Protein AF-A0A2J4ZTQ1-F1 (afdb_monomer_lite)

Organism: NCBI:txid1134687

Sequence (106 aa):
MKWMKAVLCSVLLGVTGAAVSGDEAREKPLDYMQGVMLETTGASPWYRVELSPLLYQGTAWPDLRDVRVFNHQGETVPFALQVQKAQPVTPEAMTLRLFPLEMSPV

InterPro domains:
  IPR025060 Protein of unknown function DUF3999 [PF13163] (31-102)

Radius of gyration: 28.77 Å; chains: 1; bounding box: 60×46×89 Å

Structure (mmCIF, N/CA/C/O backbone):
data_AF-A0A2J4ZTQ1-F1
#
_entry.id   AF-A0A2J4ZTQ1-F1
#
loop_
_atom_site.group_PDB
_atom_site.id
_atom_site.type_symbol
_atom_site.label_atom_id
_atom_site.label_alt_id
_atom_site.label_comp_id
_atom_site.label_asym_id
_atom_site.label_entity_id
_atom_site.label_seq_id
_atom_site.pdbx_PDB_ins_code
_atom_site.Cartn_x
_atom_site.Cartn_y
_atom_site.Cartn_z
_atom_site.occupancy
_atom_site.B_iso_or_equiv
_atom_site.auth_seq_id
_atom_site.auth_comp_id
_atom_site.auth_asym_id
_atom_site.auth_atom_id
_atom_site.pdbx_PDB_model_num
ATOM 1 N N . MET A 1 1 ? 37.370 34.721 -43.378 1.00 55.81 1 MET A N 1
ATOM 2 C CA . MET A 1 1 ? 36.738 33.389 -43.170 1.00 55.81 1 MET A CA 1
ATOM 3 C C . MET A 1 1 ? 37.070 32.706 -41.830 1.00 55.81 1 MET A C 1
ATOM 5 O O . MET A 1 1 ? 36.542 31.631 -41.571 1.00 55.81 1 MET A O 1
ATOM 9 N N . LYS A 1 2 ? 37.915 33.283 -40.956 1.00 49.75 2 LYS A N 1
ATOM 10 C CA . LYS A 1 2 ? 38.325 32.642 -39.687 1.00 49.75 2 LYS A CA 1
ATOM 11 C C . LYS A 1 2 ? 37.387 32.960 -38.509 1.00 49.75 2 LYS A C 1
ATOM 13 O O . LYS A 1 2 ? 37.297 32.177 -37.577 1.00 49.75 2 LYS A O 1
ATOM 18 N N . TRP A 1 3 ? 36.642 34.067 -38.590 1.00 56.44 3 TRP A N 1
ATOM 19 C CA . TRP A 1 3 ? 35.748 34.531 -37.518 1.00 56.44 3 TRP A CA 1
ATOM 20 C C . TRP A 1 3 ? 34.322 33.969 -37.616 1.00 56.44 3 TRP A C 1
ATOM 22 O O . TRP A 1 3 ? 33.671 33.797 -36.596 1.00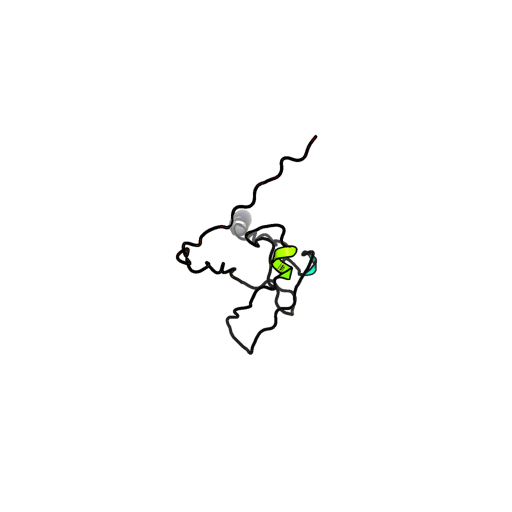 56.44 3 TRP A O 1
ATOM 32 N N . MET A 1 4 ? 33.873 33.556 -38.809 1.00 56.12 4 MET A N 1
ATOM 33 C CA . MET A 1 4 ? 32.595 32.840 -38.966 1.00 56.12 4 MET A CA 1
ATOM 34 C C . MET A 1 4 ? 32.602 31.468 -38.281 1.00 56.12 4 MET A C 1
ATOM 36 O O . MET A 1 4 ? 31.574 31.033 -37.784 1.00 56.12 4 MET A O 1
ATOM 40 N N . LYS A 1 5 ? 33.762 30.798 -38.208 1.00 52.66 5 LYS A N 1
ATOM 41 C CA . LYS A 1 5 ? 33.895 29.496 -37.533 1.00 52.66 5 LYS A CA 1
ATOM 42 C C . LYS A 1 5 ? 33.830 29.630 -36.008 1.00 52.66 5 LYS A C 1
ATOM 44 O O . LYS A 1 5 ? 33.267 28.771 -35.348 1.00 52.66 5 LYS A O 1
ATOM 49 N N . ALA A 1 6 ? 34.365 30.729 -35.470 1.00 56.59 6 ALA A N 1
ATOM 50 C CA . ALA A 1 6 ? 34.334 31.010 -34.036 1.00 56.59 6 ALA A CA 1
ATOM 51 C C . ALA A 1 6 ? 32.913 31.336 -33.546 1.00 56.59 6 ALA A C 1
ATOM 53 O O . ALA A 1 6 ? 32.515 30.861 -32.488 1.00 56.59 6 ALA A O 1
ATOM 54 N N . VAL A 1 7 ? 32.133 32.067 -34.352 1.00 57.94 7 VAL A N 1
ATOM 55 C CA . VAL A 1 7 ? 30.722 32.367 -34.052 1.00 57.94 7 VAL A CA 1
ATOM 56 C C . VAL A 1 7 ? 29.828 31.132 -34.229 1.00 57.94 7 VAL A C 1
ATOM 58 O O . VAL A 1 7 ? 28.894 30.938 -33.459 1.00 57.94 7 VAL A O 1
ATOM 61 N N . LEU A 1 8 ? 30.131 30.243 -35.186 1.00 53.06 8 LEU A N 1
ATOM 62 C CA . LEU A 1 8 ? 29.388 28.984 -35.329 1.00 53.06 8 LEU A CA 1
ATOM 63 C C . LEU A 1 8 ? 29.591 28.048 -34.125 1.00 53.06 8 LEU A C 1
ATOM 65 O O . LEU A 1 8 ? 28.644 27.394 -33.693 1.00 53.06 8 LEU A O 1
ATOM 69 N N . CYS A 1 9 ? 30.803 28.000 -33.561 1.00 51.66 9 CYS A N 1
ATOM 70 C CA . CYS A 1 9 ? 31.086 27.162 -32.394 1.00 51.66 9 CYS A CA 1
ATOM 71 C C . CYS A 1 9 ? 30.419 27.680 -31.113 1.00 51.66 9 CYS A C 1
ATOM 73 O O . CYS A 1 9 ? 29.994 26.868 -30.297 1.00 51.66 9 CYS A O 1
ATOM 75 N N . SER A 1 10 ? 30.277 28.997 -30.930 1.00 54.47 10 SER A N 1
ATOM 76 C CA . SER A 1 10 ? 29.611 29.544 -29.740 1.00 54.47 10 SER A CA 1
ATOM 77 C C . SER A 1 10 ? 28.088 29.380 -29.771 1.00 54.47 10 SER A C 1
ATOM 79 O O . SER A 1 10 ? 27.482 29.223 -28.715 1.00 54.47 10 SER A O 1
ATOM 81 N N . VAL A 1 11 ? 27.463 29.337 -30.954 1.00 55.12 11 VAL A N 1
ATOM 82 C CA . VAL A 1 11 ? 26.018 29.064 -31.090 1.00 55.12 11 VAL A CA 1
ATOM 83 C C . VAL A 1 11 ? 25.690 27.580 -30.868 1.00 55.12 11 VAL A C 1
ATOM 85 O O . VAL A 1 11 ? 24.656 27.264 -30.286 1.00 55.12 11 VAL A O 1
ATOM 88 N N . LEU A 1 12 ? 26.584 26.659 -31.247 1.00 52.94 12 LEU A N 1
ATOM 89 C CA . LEU A 1 12 ? 26.393 25.214 -31.033 1.00 52.94 12 LEU A CA 1
ATOM 90 C C . LEU A 1 12 ? 26.585 24.761 -29.573 1.00 52.94 12 LEU A C 1
ATOM 92 O O . LEU A 1 12 ? 26.062 23.719 -29.192 1.00 52.94 12 LEU A O 1
ATOM 96 N N . LEU A 1 13 ? 27.284 25.543 -28.746 1.00 53.59 13 LEU A N 1
ATOM 97 C CA . LEU A 1 13 ? 27.513 25.241 -27.324 1.00 53.59 13 LEU A CA 1
ATOM 98 C C . LEU A 1 13 ? 26.401 25.755 -26.388 1.00 53.59 13 LEU A C 1
ATOM 100 O O . LEU A 1 13 ? 26.405 25.425 -25.206 1.00 53.59 13 LEU A O 1
ATOM 104 N N . GLY A 1 14 ? 25.440 26.537 -26.893 1.00 50.31 14 GLY A N 1
ATOM 105 C CA . GLY A 1 14 ? 24.358 27.123 -26.089 1.00 50.31 14 GLY A CA 1
ATOM 106 C C . GLY A 1 14 ? 23.088 26.272 -25.948 1.00 50.31 14 GLY A C 1
ATOM 107 O O . GLY A 1 14 ? 22.184 26.673 -25.224 1.00 50.31 14 GLY A O 1
ATOM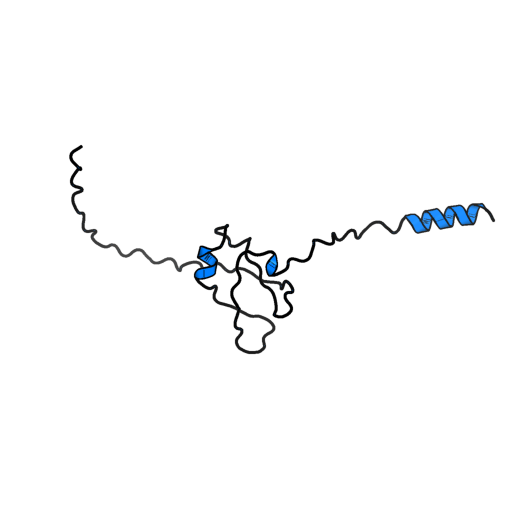 108 N N . VAL A 1 15 ? 22.987 25.125 -26.632 1.00 54.06 15 VAL A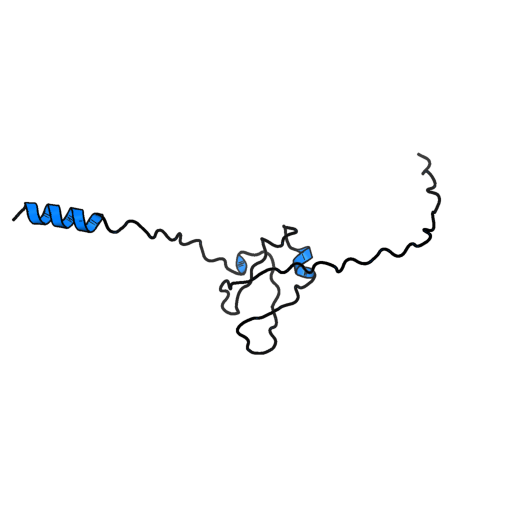 N 1
ATOM 109 C CA . VAL A 1 15 ? 21.747 24.312 -26.699 1.00 54.06 15 VAL A CA 1
ATOM 110 C C . VAL A 1 15 ? 21.844 22.985 -25.928 1.00 54.06 15 VAL A C 1
ATOM 112 O O . VAL A 1 15 ? 20.861 22.266 -25.788 1.00 54.06 15 VAL A O 1
ATOM 115 N N . THR A 1 16 ? 22.985 22.659 -25.319 1.00 56.12 16 THR A N 1
ATOM 116 C CA . THR A 1 16 ? 23.128 21.469 -24.457 1.00 56.12 16 THR A CA 1
ATOM 117 C C . THR A 1 16 ? 22.858 21.826 -22.995 1.00 56.12 16 THR A C 1
ATOM 119 O O . THR A 1 16 ? 23.720 21.673 -22.135 1.00 56.12 16 THR A O 1
ATOM 122 N N . GLY A 1 17 ? 21.695 22.405 -22.714 1.00 53.00 17 GLY A N 1
ATOM 123 C CA . GLY A 1 17 ? 21.414 23.037 -21.426 1.00 53.00 17 GLY A CA 1
ATOM 124 C C . GLY A 1 17 ? 20.004 22.804 -20.906 1.00 53.00 17 GLY A C 1
ATOM 125 O O . GLY A 1 17 ? 19.435 23.741 -20.376 1.00 53.00 17 GLY A O 1
ATOM 126 N N . ALA A 1 18 ? 19.421 21.616 -21.091 1.00 56.41 18 ALA A N 1
ATOM 127 C CA . ALA A 1 18 ? 18.285 21.124 -20.297 1.00 56.41 18 ALA A CA 1
ATOM 128 C C . ALA A 1 18 ? 17.893 19.711 -20.751 1.00 56.41 18 ALA A C 1
ATOM 130 O O . ALA A 1 18 ? 17.034 19.562 -21.609 1.00 56.41 18 ALA A O 1
ATOM 131 N N . ALA A 1 19 ? 18.543 18.685 -20.199 1.00 55.12 19 ALA A N 1
ATOM 132 C CA . ALA A 1 19 ? 17.946 17.368 -19.944 1.00 55.12 19 ALA A CA 1
ATOM 133 C C . ALA A 1 19 ? 19.008 16.430 -19.353 1.00 55.12 19 ALA A C 1
ATOM 135 O O . ALA A 1 19 ? 19.285 15.363 -19.891 1.00 55.12 19 ALA A O 1
ATOM 136 N N . VAL A 1 20 ? 19.587 16.796 -18.208 1.00 51.81 20 VAL A N 1
ATOM 137 C CA . VAL A 1 20 ? 20.003 15.749 -17.269 1.00 51.81 20 VAL A CA 1
ATOM 138 C C . VAL A 1 20 ? 18.709 15.294 -16.599 1.00 51.81 20 VAL A C 1
ATOM 140 O O . VAL A 1 20 ? 18.371 15.731 -15.506 1.00 51.81 20 VAL A O 1
ATOM 143 N N . SER A 1 21 ? 17.910 14.499 -17.317 1.00 55.84 21 SER A N 1
ATOM 144 C CA . SER A 1 21 ? 17.040 13.559 -16.618 1.00 55.84 21 SER A CA 1
ATOM 145 C C . SER A 1 21 ? 18.018 12.556 -16.040 1.00 55.84 21 SER A C 1
ATOM 147 O O . SER A 1 21 ? 18.680 11.859 -16.806 1.00 55.84 21 SER A O 1
ATOM 149 N N . GLY A 1 22 ? 18.227 12.601 -14.724 1.00 53.09 22 GLY A N 1
ATOM 150 C CA . GLY A 1 22 ? 19.010 11.575 -14.057 1.00 53.09 22 GLY A CA 1
ATOM 151 C C . GLY A 1 22 ? 18.479 10.227 -14.519 1.00 53.09 22 GLY A C 1
ATOM 152 O O . GLY A 1 22 ? 17.270 9.994 -14.475 1.00 53.09 22 GLY A O 1
ATOM 153 N N . ASP A 1 23 ? 19.369 9.377 -15.019 1.00 53.09 23 ASP A N 1
ATOM 154 C CA . ASP A 1 23 ? 19.107 7.948 -15.112 1.00 53.09 23 ASP A CA 1
ATOM 155 C C . ASP A 1 23 ? 19.073 7.445 -13.663 1.00 53.09 23 ASP A C 1
ATOM 157 O O . ASP A 1 23 ? 20.029 6.870 -13.150 1.00 53.09 23 ASP A O 1
ATOM 161 N N . GLU A 1 24 ? 18.015 7.820 -12.937 1.00 63.91 24 GLU A N 1
ATOM 162 C CA . GLU A 1 24 ? 17.644 7.175 -11.689 1.00 63.91 24 GLU A CA 1
ATOM 163 C C . GLU A 1 24 ? 17.527 5.705 -12.069 1.00 63.91 24 GLU A C 1
ATOM 165 O O . GLU A 1 24 ? 16.680 5.344 -12.895 1.00 63.91 24 GLU A O 1
ATOM 170 N N . ALA A 1 25 ? 18.458 4.887 -11.570 1.00 75.44 25 ALA A N 1
ATOM 171 C CA . ALA A 1 25 ? 18.507 3.476 -11.896 1.00 75.44 25 ALA A CA 1
ATOM 172 C C . ALA A 1 25 ? 17.102 2.903 -11.698 1.00 75.44 25 ALA A C 1
ATOM 174 O O . ALA A 1 25 ? 16.559 2.962 -10.594 1.00 75.44 25 ALA A O 1
ATOM 175 N N . ARG A 1 26 ? 16.487 2.426 -12.789 1.00 85.12 26 ARG A N 1
ATOM 176 C CA . ARG A 1 26 ? 15.124 1.900 -12.725 1.00 85.12 26 ARG A CA 1
ATOM 177 C C . ARG A 1 26 ? 15.093 0.788 -11.690 1.00 85.12 26 ARG A C 1
ATOM 179 O O . ARG A 1 26 ? 15.804 -0.205 -11.846 1.00 85.12 26 ARG A O 1
ATOM 186 N N . GLU A 1 27 ? 14.266 0.990 -10.673 1.00 92.88 27 GLU A N 1
ATOM 187 C CA . GLU A 1 27 ? 14.024 0.013 -9.622 1.00 92.88 27 GLU A CA 1
ATOM 188 C C . GLU A 1 27 ? 13.615 -1.327 -10.244 1.00 92.88 27 GLU A C 1
ATOM 190 O O . GLU A 1 27 ? 12.870 -1.372 -11.230 1.00 92.88 27 GLU A O 1
ATOM 195 N N . LYS A 1 28 ? 14.108 -2.423 -9.675 1.00 93.75 28 LYS A N 1
ATOM 196 C CA . LYS A 1 28 ? 13.810 -3.792 -10.094 1.00 93.75 28 LYS A CA 1
ATOM 197 C C . LYS A 1 28 ? 13.163 -4.554 -8.944 1.00 93.75 28 LYS A C 1
ATOM 199 O O . LYS A 1 28 ? 13.454 -4.270 -7.785 1.00 93.75 28 LYS A O 1
ATOM 204 N N . PRO A 1 29 ? 12.379 -5.607 -9.231 1.00 94.38 29 PRO A N 1
ATOM 205 C CA . PRO A 1 29 ? 11.810 -6.454 -8.184 1.00 94.38 29 PRO A CA 1
ATOM 206 C C . PRO A 1 29 ? 12.844 -6.998 -7.185 1.00 94.38 29 PRO A C 1
ATOM 208 O O . PRO A 1 29 ? 12.531 -7.164 -6.014 1.00 94.38 29 PRO A O 1
ATOM 211 N N . LEU A 1 30 ? 14.081 -7.252 -7.633 1.00 94.25 30 LEU A N 1
ATOM 212 C CA . LEU A 1 30 ? 15.158 -7.788 -6.793 1.00 94.25 30 LEU A CA 1
ATOM 213 C C . LEU A 1 30 ? 15.770 -6.753 -5.830 1.00 94.25 30 LEU A C 1
ATOM 215 O O . LEU A 1 30 ? 16.473 -7.138 -4.901 1.00 94.25 30 LEU A O 1
ATOM 219 N N . ASP A 1 31 ? 15.490 -5.463 -6.021 1.00 94.62 31 ASP A N 1
ATOM 220 C CA . ASP A 1 31 ? 15.918 -4.407 -5.093 1.00 94.62 31 ASP A CA 1
ATOM 221 C C . ASP A 1 31 ? 15.068 -4.400 -3.805 1.00 94.62 31 ASP A C 1
ATOM 223 O O . ASP A 1 31 ? 15.389 -3.709 -2.838 1.00 94.62 31 ASP A O 1
ATOM 227 N N . TYR A 1 32 ? 13.994 -5.195 -3.777 1.00 93.06 32 TYR A N 1
ATOM 228 C CA . TYR A 1 32 ? 13.066 -5.335 -2.664 1.00 93.06 32 TYR A CA 1
ATOM 229 C C . TYR A 1 32 ? 13.246 -6.688 -1.969 1.00 93.06 32 TYR A C 1
ATOM 231 O O . TYR A 1 32 ? 13.451 -7.719 -2.606 1.00 93.06 32 TYR A O 1
ATOM 239 N N . MET A 1 33 ? 13.131 -6.699 -0.637 1.00 90.94 33 MET A N 1
ATOM 240 C CA . MET A 1 33 ? 13.359 -7.900 0.181 1.00 90.94 33 MET A CA 1
ATOM 241 C C . MET A 1 33 ? 12.332 -9.014 -0.080 1.00 90.94 33 MET A C 1
ATOM 243 O O . MET A 1 33 ? 12.653 -10.196 0.020 1.00 90.94 33 MET A O 1
ATOM 247 N N . GLN A 1 34 ? 11.086 -8.640 -0.376 1.00 90.38 34 GLN A N 1
ATOM 248 C CA . GLN A 1 34 ? 9.972 -9.563 -0.560 1.00 90.38 34 GLN A CA 1
ATOM 249 C C . GLN A 1 34 ? 9.000 -9.047 -1.623 1.00 90.38 34 GLN A C 1
ATOM 251 O O . GLN A 1 34 ? 8.905 -7.844 -1.861 1.00 90.38 34 GLN A O 1
ATOM 256 N N . GLY A 1 35 ? 8.235 -9.958 -2.221 1.00 89.88 35 GLY A N 1
ATOM 257 C CA . GLY A 1 35 ? 7.209 -9.636 -3.208 1.00 89.88 35 GLY A CA 1
ATOM 258 C C . GLY A 1 35 ? 6.029 -10.598 -3.124 1.00 89.88 35 GLY A C 1
ATOM 259 O O . GLY A 1 35 ? 6.159 -11.725 -2.647 1.00 89.88 35 GLY A O 1
ATOM 260 N N . VAL A 1 36 ? 4.869 -10.142 -3.591 1.00 90.44 36 VAL A N 1
ATOM 261 C CA . VAL A 1 36 ? 3.637 -10.934 -3.685 1.00 90.44 36 VAL A CA 1
ATOM 262 C C . VAL A 1 36 ? 3.116 -10.817 -5.113 1.00 90.44 36 VAL A C 1
ATOM 264 O O . VAL A 1 36 ? 3.093 -9.719 -5.667 1.00 90.44 36 VAL A O 1
ATOM 267 N N . MET A 1 37 ? 2.706 -11.938 -5.712 1.00 89.88 37 MET A N 1
ATOM 268 C CA . MET A 1 37 ? 2.084 -11.926 -7.037 1.00 89.88 37 MET A CA 1
ATOM 269 C C . MET A 1 37 ? 0.715 -11.243 -6.963 1.00 89.88 37 MET A C 1
ATOM 271 O O . MET A 1 37 ? -0.087 -11.554 -6.081 1.00 89.88 37 MET A O 1
ATOM 275 N N . LEU A 1 38 ? 0.449 -10.325 -7.893 1.00 88.44 38 LEU A N 1
ATOM 276 C CA . LEU A 1 38 ? -0.855 -9.689 -8.031 1.00 88.44 38 LEU A CA 1
ATOM 277 C C . LEU A 1 38 ? -1.648 -10.393 -9.128 1.00 88.44 38 LEU A C 1
ATOM 279 O O . LEU A 1 38 ? -1.255 -10.383 -10.292 1.00 88.44 38 LEU A O 1
ATOM 283 N N . GLU A 1 39 ? -2.793 -10.952 -8.757 1.00 86.38 39 GLU A N 1
ATOM 284 C CA . GLU A 1 39 ? -3.746 -11.509 -9.712 1.00 86.38 39 GLU A CA 1
ATOM 285 C C . GLU A 1 39 ? -4.727 -10.418 -10.153 1.00 86.38 39 GLU A C 1
ATOM 287 O O . GLU A 1 39 ? -5.308 -9.706 -9.329 1.00 86.38 39 GLU A O 1
ATOM 292 N N . THR A 1 40 ? -4.918 -10.278 -11.465 1.00 85.94 40 THR A N 1
ATOM 293 C CA . THR A 1 40 ? -5.847 -9.302 -12.052 1.00 85.94 40 THR A CA 1
ATOM 294 C C . THR A 1 40 ? -7.023 -10.024 -12.701 1.00 85.94 40 THR A C 1
ATOM 296 O O . THR A 1 40 ? -6.863 -11.050 -13.359 1.00 85.94 40 THR A O 1
ATOM 299 N N . THR A 1 41 ? -8.239 -9.512 -12.499 1.00 82.88 41 THR A N 1
ATOM 300 C CA . THR A 1 41 ? -9.454 -10.112 -13.060 1.00 82.88 41 THR A CA 1
ATOM 301 C C . THR A 1 41 ? -9.795 -9.468 -14.403 1.00 82.88 41 THR A C 1
ATOM 303 O O . THR A 1 41 ? -10.378 -8.389 -14.476 1.00 82.88 41 THR A O 1
ATOM 306 N N . GLY A 1 42 ? -9.437 -10.152 -15.492 1.00 85.69 42 GLY A N 1
ATOM 307 C CA . GLY A 1 42 ? -9.714 -9.696 -16.857 1.00 85.69 42 GLY A CA 1
ATOM 308 C C . GLY A 1 42 ? -8.824 -8.538 -17.320 1.00 85.69 42 GLY A C 1
ATOM 309 O O . GLY A 1 42 ? -7.969 -8.055 -16.589 1.00 85.69 42 GLY A O 1
ATOM 310 N N . ALA A 1 43 ? -9.010 -8.106 -18.569 1.00 87.94 43 ALA A N 1
ATOM 311 C CA . ALA A 1 43 ? -8.247 -7.002 -19.144 1.00 87.94 43 ALA A CA 1
ATOM 312 C C . ALA A 1 43 ? -8.922 -5.658 -18.835 1.00 87.94 43 ALA A C 1
ATOM 314 O O . ALA A 1 43 ? -10.062 -5.423 -19.236 1.00 87.94 43 ALA A O 1
ATOM 315 N N . SER A 1 44 ? -8.206 -4.765 -18.156 1.00 88.56 44 SER A N 1
ATOM 316 C CA . SER A 1 44 ? -8.667 -3.419 -17.814 1.00 88.56 44 SER A CA 1
ATOM 317 C C . SER A 1 44 ? -7.518 -2.407 -17.908 1.00 88.56 44 SER A C 1
ATOM 319 O O . SER A 1 44 ? -6.370 -2.758 -17.635 1.00 88.56 44 SER A O 1
ATOM 321 N N . PRO A 1 45 ? -7.787 -1.135 -18.258 1.00 85.50 45 PRO A N 1
ATOM 322 C CA . PRO A 1 45 ? -6.791 -0.069 -18.136 1.00 85.50 45 PRO A CA 1
ATOM 323 C C . PRO A 1 45 ? -6.477 0.297 -16.675 1.00 85.50 45 PRO A C 1
ATOM 325 O O . PRO A 1 45 ? -5.447 0.908 -16.410 1.00 85.50 45 PRO A O 1
ATOM 328 N N . TRP A 1 46 ? -7.356 -0.066 -15.733 1.00 88.25 46 TRP A N 1
ATOM 329 C CA . TRP A 1 46 ? -7.210 0.228 -14.308 1.00 88.25 46 TRP A CA 1
ATOM 330 C C . TRP A 1 46 ? -7.557 -0.995 -13.468 1.00 88.25 46 TRP A C 1
ATOM 332 O O . TRP A 1 46 ? -8.608 -1.609 -13.661 1.00 88.25 46 TRP A O 1
ATOM 342 N N . TYR A 1 47 ? -6.706 -1.305 -12.495 1.00 90.38 47 TYR A N 1
ATOM 343 C CA . TYR A 1 47 ? -6.915 -2.407 -11.564 1.00 90.38 47 TYR A CA 1
ATOM 344 C C . TYR A 1 47 ? -7.015 -1.880 -10.140 1.00 90.38 47 TYR A C 1
ATOM 346 O O . TYR A 1 47 ? -6.264 -0.992 -9.735 1.00 90.38 47 TYR A O 1
ATOM 354 N N . ARG A 1 48 ? -7.933 -2.462 -9.369 1.00 90.19 48 ARG A N 1
ATOM 355 C CA . ARG A 1 48 ? -7.939 -2.362 -7.912 1.00 90.19 48 ARG A CA 1
ATOM 356 C C . ARG A 1 48 ? -7.625 -3.743 -7.365 1.00 90.19 48 ARG A C 1
ATOM 358 O O . ARG A 1 48 ? -8.309 -4.703 -7.705 1.00 90.19 48 ARG A O 1
ATOM 365 N N . VAL A 1 49 ? -6.593 -3.813 -6.539 1.00 88.06 49 VAL A N 1
ATOM 366 C CA . VAL A 1 49 ? -6.106 -5.055 -5.943 1.00 88.06 49 VAL A CA 1
ATOM 367 C C . VAL A 1 49 ? -6.164 -4.901 -4.430 1.00 88.06 49 VAL A C 1
ATOM 369 O O . VAL A 1 49 ? -5.775 -3.860 -3.900 1.00 88.06 49 VAL A O 1
ATOM 372 N N . GLU A 1 50 ? -6.678 -5.918 -3.746 1.00 87.38 50 GLU A N 1
ATOM 373 C CA . GLU A 1 50 ? -6.623 -5.994 -2.287 1.00 87.38 50 GLU A CA 1
ATOM 374 C C . GLU A 1 50 ? -5.185 -6.297 -1.853 1.00 87.38 50 GLU A C 1
ATOM 376 O O . GLU A 1 50 ? -4.547 -7.217 -2.371 1.00 87.38 50 GLU A O 1
ATOM 381 N N . LEU A 1 51 ? -4.658 -5.514 -0.911 1.00 86.19 51 LEU A N 1
ATOM 382 C CA . LEU A 1 51 ? -3.304 -5.724 -0.407 1.00 86.19 51 LEU A CA 1
ATOM 383 C C . LEU A 1 51 ? -3.283 -6.920 0.546 1.00 86.19 51 LEU A C 1
ATOM 385 O O . LEU A 1 51 ? -4.032 -6.973 1.521 1.00 86.19 51 LEU A O 1
ATOM 389 N N . SER A 1 52 ? -2.389 -7.871 0.280 1.00 87.75 52 SER A N 1
ATOM 390 C CA . SER A 1 52 ? -2.205 -9.038 1.143 1.00 87.75 52 SER A CA 1
ATOM 391 C C . SER A 1 52 ? -1.795 -8.618 2.564 1.00 87.75 52 SER A C 1
ATOM 393 O O . SER A 1 52 ? -0.892 -7.791 2.707 1.00 87.75 52 SER A O 1
ATOM 395 N N . PRO A 1 53 ? -2.349 -9.236 3.626 1.00 87.62 53 PRO A N 1
ATOM 396 C CA . PRO A 1 53 ? -1.907 -9.018 5.004 1.00 87.62 53 PRO A CA 1
ATOM 397 C C . PRO A 1 53 ? -0.391 -9.180 5.211 1.00 87.62 53 PRO A C 1
ATOM 399 O O . PRO A 1 53 ? 0.189 -8.513 6.065 1.00 87.62 53 PRO A O 1
ATOM 402 N N . LEU A 1 54 ? 0.263 -10.026 4.406 1.00 88.19 54 LEU A N 1
ATOM 403 C CA . LEU A 1 54 ? 1.711 -10.258 4.461 1.00 88.19 54 LEU A CA 1
ATOM 404 C C . LEU A 1 54 ? 2.539 -9.013 4.100 1.00 88.19 54 LEU A C 1
ATOM 406 O O . LEU A 1 54 ? 3.640 -8.846 4.619 1.00 88.19 54 LEU A O 1
ATOM 410 N N . LEU A 1 55 ? 2.016 -8.113 3.257 1.00 88.88 55 LEU A N 1
ATOM 411 C CA . LEU A 1 55 ? 2.697 -6.854 2.926 1.00 88.88 55 LEU A CA 1
ATOM 412 C C . LEU A 1 55 ? 2.845 -5.963 4.161 1.00 88.88 55 LEU A C 1
ATOM 414 O O . LEU A 1 55 ? 3.916 -5.410 4.394 1.00 88.88 55 LEU A O 1
ATOM 418 N N . TYR A 1 56 ? 1.805 -5.888 4.993 1.00 89.62 56 TYR A N 1
ATOM 419 C CA . TYR A 1 56 ? 1.822 -5.086 6.218 1.00 89.62 56 TYR A CA 1
ATOM 420 C C . TYR A 1 56 ? 2.813 -5.601 7.266 1.00 89.62 56 TYR A C 1
ATOM 422 O O . TYR A 1 56 ? 3.228 -4.840 8.132 1.00 89.62 56 TYR A O 1
ATOM 430 N N . GLN A 1 57 ? 3.194 -6.879 7.207 1.00 89.75 57 GLN A N 1
ATOM 431 C CA . GLN A 1 57 ? 4.165 -7.461 8.137 1.00 89.75 57 GLN A CA 1
ATOM 432 C C . GLN A 1 57 ? 5.616 -7.207 7.714 1.00 89.75 57 GLN A C 1
ATOM 434 O O . GLN A 1 57 ? 6.495 -7.209 8.570 1.00 89.75 57 GLN A O 1
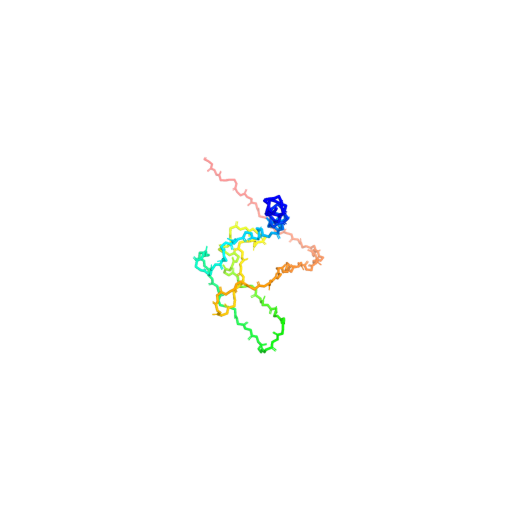ATOM 439 N N . GLY A 1 58 ? 5.870 -7.010 6.416 1.00 88.94 58 GLY A N 1
ATOM 440 C CA . GLY A 1 58 ? 7.226 -6.838 5.883 1.00 88.94 58 GLY A CA 1
ATOM 441 C C . GLY A 1 58 ? 7.591 -5.413 5.472 1.00 88.94 58 GLY A C 1
ATOM 442 O O . GLY A 1 58 ? 8.730 -5.187 5.078 1.00 88.94 58 GLY A O 1
ATOM 443 N N . THR A 1 59 ? 6.653 -4.468 5.552 1.00 92.44 59 THR A N 1
ATOM 444 C CA . THR A 1 59 ? 6.926 -3.041 5.335 1.00 92.44 59 THR A CA 1
ATOM 445 C C . THR A 1 59 ? 7.745 -2.455 6.486 1.00 92.44 59 THR A C 1
ATOM 447 O O . THR A 1 59 ? 7.477 -2.718 7.661 1.00 92.44 59 THR A O 1
ATOM 450 N N . ALA A 1 60 ? 8.721 -1.612 6.162 1.00 92.81 60 ALA A N 1
ATOM 451 C CA . ALA A 1 60 ? 9.444 -0.811 7.144 1.00 92.81 60 ALA A CA 1
ATOM 452 C C . ALA A 1 60 ? 8.649 0.433 7.575 1.00 92.81 60 ALA A C 1
ATOM 454 O O . ALA A 1 60 ? 8.928 1.007 8.632 1.00 92.81 60 ALA A O 1
ATOM 455 N N . TRP A 1 61 ? 7.663 0.860 6.776 1.00 92.62 61 TRP A N 1
ATOM 456 C CA . TRP A 1 61 ? 6.943 2.113 6.982 1.00 92.62 61 TRP A CA 1
ATOM 457 C C . TRP A 1 61 ? 5.424 1.915 7.108 1.00 92.62 61 TRP A C 1
ATOM 459 O O . TRP A 1 61 ? 4.810 1.230 6.285 1.00 92.62 61 TRP A O 1
ATOM 469 N N . PRO A 1 62 ? 4.761 2.575 8.078 1.00 88.38 62 PRO A N 1
ATOM 470 C CA . PRO A 1 62 ? 3.307 2.482 8.247 1.00 88.38 62 PRO A CA 1
ATOM 471 C C . PRO A 1 62 ? 2.491 2.997 7.053 1.00 88.38 62 PRO A C 1
ATOM 473 O O . PRO A 1 62 ? 1.336 2.617 6.886 1.00 88.38 62 PRO A O 1
ATOM 476 N N . ASP A 1 63 ? 3.072 3.886 6.246 1.00 89.75 63 ASP A N 1
ATOM 477 C CA . ASP A 1 63 ? 2.437 4.479 5.068 1.00 89.75 63 ASP A CA 1
ATOM 478 C C . ASP A 1 63 ? 2.746 3.732 3.761 1.00 89.75 63 ASP A C 1
ATOM 480 O O . ASP A 1 63 ? 2.315 4.179 2.699 1.00 89.75 63 ASP A O 1
ATOM 484 N N . LEU A 1 64 ? 3.445 2.589 3.838 1.00 92.62 64 LEU A N 1
ATOM 485 C CA . LEU A 1 64 ? 3.762 1.706 2.709 1.00 92.62 64 LEU A CA 1
ATOM 486 C C . LEU A 1 64 ? 4.587 2.382 1.596 1.00 92.62 64 LEU A C 1
ATOM 488 O O . LEU A 1 64 ? 4.496 2.003 0.427 1.00 92.62 64 LEU A O 1
ATOM 492 N N . ARG A 1 65 ? 5.394 3.399 1.925 1.00 91.50 65 ARG A N 1
ATOM 493 C CA . ARG A 1 65 ? 6.223 4.121 0.936 1.00 91.50 65 ARG A CA 1
ATOM 494 C C . ARG A 1 65 ? 7.299 3.259 0.264 1.00 91.50 65 ARG A C 1
ATOM 496 O O . ARG A 1 65 ? 7.775 3.608 -0.810 1.00 91.50 65 ARG A O 1
ATOM 503 N N . ASP A 1 66 ? 7.685 2.169 0.911 1.00 93.19 66 ASP A N 1
ATOM 504 C CA . ASP A 1 66 ? 8.610 1.127 0.462 1.00 93.19 66 ASP A CA 1
ATOM 505 C C . ASP A 1 66 ? 7.896 -0.005 -0.294 1.00 93.19 66 ASP A C 1
ATOM 507 O O . ASP A 1 66 ? 8.471 -1.065 -0.521 1.00 93.19 66 ASP A O 1
ATOM 511 N N . VAL A 1 67 ? 6.643 0.198 -0.702 1.00 93.19 67 VAL A N 1
ATOM 512 C CA . VAL A 1 67 ? 5.932 -0.713 -1.598 1.00 93.19 67 VAL A CA 1
ATOM 513 C C . VAL A 1 67 ? 6.047 -0.210 -3.032 1.00 93.19 67 VAL A C 1
ATOM 515 O O . VAL A 1 67 ? 5.853 0.974 -3.321 1.00 93.19 67 VAL A O 1
ATOM 518 N N . ARG A 1 68 ? 6.312 -1.137 -3.952 1.00 95.06 68 ARG A N 1
ATOM 519 C CA . ARG A 1 68 ? 6.326 -0.898 -5.397 1.00 95.06 68 ARG A CA 1
ATOM 520 C C . ARG A 1 68 ? 5.492 -1.927 -6.132 1.00 95.06 68 ARG A C 1
ATOM 522 O O . ARG A 1 68 ? 5.335 -3.058 -5.678 1.00 95.06 68 ARG A O 1
ATOM 529 N N . VAL A 1 69 ? 4.968 -1.517 -7.282 1.00 94.38 69 VAL A N 1
ATOM 530 C CA . VAL A 1 69 ? 4.204 -2.383 -8.179 1.00 94.38 69 VAL A CA 1
ATOM 531 C C . VAL A 1 69 ? 4.980 -2.525 -9.477 1.00 94.38 69 VAL A C 1
ATOM 533 O O . VAL A 1 69 ? 5.349 -1.529 -10.103 1.00 94.38 69 VAL A O 1
ATOM 536 N N . PHE A 1 70 ? 5.197 -3.774 -9.876 1.00 94.75 70 PHE A N 1
ATOM 537 C CA . PHE A 1 70 ? 5.856 -4.133 -11.122 1.00 94.75 70 PHE A CA 1
ATOM 538 C C . PHE A 1 70 ? 4.884 -4.902 -12.019 1.00 94.75 70 PHE A C 1
ATOM 540 O O . PHE A 1 70 ? 4.051 -5.664 -11.524 1.00 94.75 70 PHE A O 1
ATOM 547 N N . ASN A 1 71 ? 4.981 -4.712 -13.334 1.00 92.00 71 ASN A N 1
ATOM 548 C CA . ASN A 1 71 ? 4.292 -5.576 -14.296 1.00 92.00 71 ASN A CA 1
ATOM 549 C C . ASN A 1 71 ? 5.026 -6.925 -14.453 1.00 92.00 71 ASN A C 1
ATOM 551 O O . ASN A 1 71 ? 6.076 -7.157 -13.854 1.00 92.00 71 ASN A O 1
ATOM 555 N N . HIS A 1 72 ? 4.497 -7.825 -15.287 1.00 90.75 72 HIS A N 1
ATOM 556 C CA . HIS A 1 72 ? 5.112 -9.143 -15.495 1.00 90.75 72 HIS A CA 1
ATOM 557 C C . HIS A 1 72 ? 6.488 -9.090 -16.185 1.00 90.75 72 HIS A C 1
ATOM 559 O O . HIS A 1 72 ? 7.239 -10.060 -16.115 1.00 90.75 72 HIS A O 1
ATOM 565 N N . GLN A 1 73 ? 6.834 -7.974 -16.835 1.00 93.38 73 GLN A N 1
ATOM 566 C CA . GLN A 1 73 ? 8.173 -7.704 -17.364 1.00 93.38 73 GLN A CA 1
ATOM 567 C C . GLN A 1 73 ? 9.156 -7.214 -16.289 1.00 93.38 73 GLN A C 1
ATOM 569 O O . GLN A 1 73 ? 10.344 -7.077 -16.574 1.00 93.38 73 GLN A O 1
ATOM 574 N N . GLY A 1 74 ? 8.688 -6.955 -15.065 1.00 93.12 74 GLY A N 1
ATOM 575 C CA . GLY A 1 74 ? 9.493 -6.393 -13.985 1.00 93.12 74 GLY A CA 1
ATOM 576 C C . GLY A 1 74 ? 9.675 -4.878 -14.079 1.00 93.12 74 GLY A C 1
ATOM 577 O O . GLY A 1 74 ? 10.585 -4.342 -13.455 1.00 93.12 74 GLY A O 1
ATOM 578 N N . GLU A 1 75 ? 8.846 -4.180 -14.854 1.00 93.62 75 GLU A N 1
ATOM 579 C CA . GLU A 1 75 ? 8.893 -2.724 -14.985 1.00 93.62 75 GLU A CA 1
ATOM 580 C C . GLU A 1 75 ? 7.983 -2.060 -13.954 1.00 93.62 75 GLU A C 1
ATOM 582 O O . GLU A 1 75 ? 6.855 -2.508 -13.731 1.00 93.62 75 GLU A O 1
ATOM 587 N N . THR A 1 76 ? 8.448 -0.961 -13.361 1.00 93.50 76 THR A N 1
ATOM 588 C CA . THR A 1 76 ? 7.638 -0.146 -12.453 1.00 93.50 76 THR A CA 1
ATOM 589 C C . THR A 1 76 ? 6.418 0.409 -13.179 1.00 93.50 76 THR A C 1
ATOM 591 O O . THR A 1 76 ? 6.544 1.039 -14.232 1.00 93.50 76 THR A O 1
ATOM 594 N N . VAL A 1 77 ? 5.238 0.228 -12.590 1.00 91.69 77 VAL A N 1
ATOM 595 C CA . VAL A 1 77 ? 3.986 0.800 -13.101 1.00 91.69 77 VAL A CA 1
ATOM 596 C C . VAL A 1 77 ? 3.446 1.874 -12.156 1.00 91.69 77 VAL A C 1
ATOM 598 O O . VAL A 1 77 ? 3.660 1.789 -10.946 1.00 91.69 77 VAL A O 1
ATOM 601 N N . PRO A 1 78 ? 2.727 2.890 -12.665 1.00 92.69 78 PRO A N 1
ATOM 602 C CA . PRO A 1 78 ? 2.042 3.854 -11.813 1.00 92.69 78 PRO A CA 1
ATOM 603 C C . PRO A 1 78 ? 0.991 3.168 -10.933 1.00 92.69 78 PRO A C 1
ATOM 605 O O . PRO A 1 78 ? 0.213 2.343 -11.411 1.00 92.69 78 PRO A O 1
ATOM 608 N N . PHE A 1 79 ? 0.928 3.546 -9.659 1.00 93.25 79 PHE A N 1
ATOM 609 C CA . PHE A 1 79 ? -0.075 3.054 -8.719 1.00 93.25 79 PHE A CA 1
ATOM 610 C C . PHE A 1 79 ? -0.426 4.131 -7.690 1.00 93.25 79 PHE A C 1
ATOM 612 O O . PHE A 1 79 ? 0.275 5.132 -7.543 1.00 93.25 79 PHE A O 1
ATOM 619 N N . ALA A 1 80 ? -1.522 3.911 -6.969 1.00 92.38 80 ALA A N 1
ATOM 620 C CA . ALA A 1 80 ? -1.912 4.722 -5.828 1.00 92.38 80 ALA A CA 1
ATOM 621 C C . ALA A 1 80 ? -2.290 3.807 -4.663 1.00 92.38 80 ALA A C 1
ATOM 623 O O . ALA A 1 80 ? -2.987 2.809 -4.848 1.00 92.38 80 ALA A O 1
ATOM 624 N N . LEU A 1 81 ? -1.848 4.167 -3.461 1.00 91.19 81 LEU A N 1
ATOM 625 C CA . LEU A 1 81 ? -2.243 3.495 -2.230 1.00 91.19 81 LEU A CA 1
ATOM 626 C C . LEU A 1 81 ? -3.461 4.206 -1.656 1.00 91.19 81 LEU A C 1
ATOM 628 O O . LEU A 1 81 ? -3.413 5.394 -1.336 1.00 91.19 81 LEU A O 1
ATOM 632 N N . GLN A 1 82 ? -4.563 3.476 -1.532 1.00 86.75 82 GLN A N 1
ATOM 633 C CA . GLN A 1 82 ? -5.789 3.997 -0.949 1.00 86.75 82 GLN A CA 1
ATOM 634 C C . GLN A 1 82 ? -5.961 3.416 0.452 1.00 86.75 82 GLN A C 1
ATOM 636 O O . GLN A 1 82 ? -6.270 2.237 0.612 1.00 86.75 82 GLN A O 1
ATOM 641 N N . VAL A 1 83 ? -5.796 4.255 1.474 1.00 81.25 83 VAL A N 1
ATOM 642 C CA . VAL A 1 83 ? -6.125 3.870 2.849 1.00 81.25 83 VAL A CA 1
ATOM 643 C C . VAL A 1 83 ? -7.643 3.753 2.953 1.00 81.25 83 VAL A C 1
ATOM 645 O O . VAL A 1 83 ? -8.365 4.736 2.760 1.00 81.25 83 VAL A O 1
ATOM 648 N N . GLN A 1 84 ? -8.144 2.554 3.254 1.00 72.88 84 GLN A N 1
ATOM 649 C CA . GLN A 1 84 ? -9.549 2.391 3.606 1.00 72.88 84 GLN A CA 1
ATOM 650 C C . GLN A 1 84 ? -9.778 3.066 4.958 1.00 72.88 84 GLN A C 1
ATOM 652 O O . GLN A 1 84 ? -9.319 2.599 5.999 1.00 72.88 84 GLN A O 1
ATOM 657 N N . LYS A 1 85 ? -10.467 4.207 4.946 1.00 74.75 85 LYS A N 1
ATOM 658 C CA . LYS A 1 85 ? -10.892 4.851 6.183 1.00 74.75 85 LYS A CA 1
ATOM 659 C C . LYS A 1 85 ? -11.985 3.983 6.793 1.00 74.75 85 LYS A C 1
ATOM 661 O O . LYS A 1 85 ? -13.040 3.820 6.182 1.00 74.75 85 LYS A O 1
ATOM 666 N N . ALA A 1 86 ? -11.731 3.443 7.983 1.00 75.19 86 ALA A N 1
ATOM 667 C CA . ALA A 1 86 ? -12.764 2.756 8.740 1.00 75.19 86 ALA A CA 1
ATOM 668 C C . ALA A 1 86 ? -13.971 3.689 8.884 1.00 75.19 86 ALA A C 1
ATOM 670 O O . ALA A 1 86 ? -13.827 4.870 9.228 1.00 75.19 86 ALA A O 1
ATOM 671 N N . GLN A 1 87 ? -15.154 3.165 8.577 1.00 77.94 87 GLN A N 1
ATOM 672 C CA . GLN A 1 87 ? -16.384 3.906 8.788 1.00 77.94 87 GLN A CA 1
ATOM 673 C C . GLN A 1 87 ? -16.473 4.227 10.287 1.00 77.94 87 GLN A C 1
ATOM 675 O O . GLN A 1 87 ? -16.262 3.319 11.095 1.00 77.94 87 GLN A O 1
ATOM 680 N N . PRO A 1 88 ? -16.729 5.486 10.687 1.00 77.62 88 PRO A N 1
ATOM 681 C CA . PRO A 1 88 ? -16.896 5.815 12.093 1.00 77.62 88 PRO A CA 1
ATOM 682 C C . PRO A 1 88 ? -18.037 4.969 12.649 1.00 77.62 88 PRO A C 1
ATOM 684 O O . PRO A 1 88 ? -19.189 5.135 12.252 1.00 77.62 88 PRO A O 1
ATOM 687 N N . VAL A 1 89 ? -17.707 4.030 13.527 1.00 81.50 89 VAL A N 1
ATOM 688 C CA . VAL A 1 89 ? -18.709 3.260 14.252 1.00 81.50 89 VAL A CA 1
ATOM 689 C C . VAL A 1 89 ? -19.107 4.111 15.446 1.00 81.50 89 VAL A C 1
ATOM 691 O O . VAL A 1 89 ? -18.239 4.551 16.201 1.00 81.50 89 VAL A O 1
ATOM 694 N N . THR A 1 90 ? -20.399 4.387 15.610 1.00 84.81 90 THR A N 1
ATOM 695 C CA . THR A 1 90 ? -20.894 4.978 16.855 1.00 84.81 90 THR A CA 1
ATOM 696 C C . THR A 1 90 ? -20.579 3.994 17.983 1.00 84.81 90 THR A C 1
ATOM 698 O O . THR A 1 90 ? -21.049 2.858 17.910 1.00 84.81 90 THR A O 1
ATOM 701 N N . PRO A 1 91 ? -19.773 4.370 18.993 1.00 79.62 91 PRO A N 1
ATOM 702 C CA . PRO A 1 91 ? -19.459 3.466 20.089 1.00 79.62 91 PRO A CA 1
ATOM 703 C C . PRO A 1 91 ? -20.750 3.070 20.804 1.00 79.62 91 PRO A C 1
ATOM 705 O O . PRO A 1 91 ? -21.490 3.936 21.273 1.00 79.62 91 PRO A O 1
ATOM 708 N N . GLU A 1 92 ? -21.029 1.773 20.885 1.00 87.38 92 GLU A N 1
ATOM 709 C CA . GLU A 1 92 ? -22.114 1.272 21.719 1.00 87.38 92 GLU A CA 1
ATOM 710 C C . GLU A 1 92 ? -21.639 1.257 23.176 1.00 87.38 92 GLU A C 1
ATOM 712 O O . GLU A 1 92 ? -20.581 0.706 23.497 1.00 87.38 92 GLU A O 1
ATOM 717 N N . ALA A 1 93 ? -22.394 1.904 24.066 1.00 88.62 93 ALA A N 1
ATOM 718 C CA . ALA A 1 93 ? -22.082 1.898 25.487 1.00 88.62 93 ALA A CA 1
ATOM 719 C C . ALA A 1 93 ? -22.316 0.489 26.048 1.00 88.62 93 ALA A C 1
ATOM 721 O O . ALA A 1 93 ? -23.455 0.041 26.155 1.00 88.62 93 ALA A O 1
ATOM 722 N N . MET A 1 94 ? -21.238 -0.197 26.431 1.00 89.44 94 MET A N 1
ATOM 723 C CA . MET A 1 94 ? -21.306 -1.493 27.107 1.00 89.44 94 MET A CA 1
ATOM 724 C C . MET A 1 94 ? -20.786 -1.392 28.540 1.00 89.44 94 MET A C 1
ATOM 726 O O . MET A 1 94 ? -19.826 -0.673 28.826 1.00 89.44 94 MET A O 1
ATOM 730 N N . THR A 1 95 ? -21.390 -2.148 29.454 1.00 91.94 95 THR A N 1
ATOM 731 C CA . THR A 1 95 ? -20.863 -2.300 30.812 1.00 91.94 95 THR A CA 1
ATOM 732 C C . THR A 1 95 ? -19.586 -3.137 30.769 1.00 91.94 95 THR A C 1
ATOM 734 O O . THR A 1 95 ? -19.624 -4.329 30.462 1.00 91.94 95 THR A O 1
ATOM 737 N N . LEU A 1 96 ? -18.445 -2.523 31.087 1.00 89.19 96 LEU A N 1
ATOM 738 C CA . LEU A 1 96 ? -17.176 -3.237 31.210 1.00 89.19 96 LEU A CA 1
ATOM 739 C C . LEU A 1 96 ? -17.183 -4.105 32.472 1.00 89.19 96 LEU A C 1
ATOM 741 O O . LEU A 1 96 ? -17.517 -3.637 33.561 1.00 89.19 96 LEU A O 1
ATOM 745 N N . ARG A 1 97 ? -16.765 -5.367 32.340 1.00 90.88 97 ARG A N 1
ATOM 746 C CA . ARG A 1 97 ? -16.428 -6.192 33.504 1.00 90.88 97 ARG A CA 1
ATOM 747 C C . ARG A 1 97 ? -15.044 -5.794 33.992 1.00 90.88 97 ARG A C 1
ATOM 749 O O . ARG A 1 97 ? -14.054 -6.035 33.308 1.00 90.88 97 ARG A O 1
ATOM 756 N N . LEU A 1 98 ? -14.998 -5.171 35.162 1.00 88.31 98 LEU A N 1
ATOM 757 C CA . LEU A 1 98 ? -13.756 -4.876 35.859 1.00 88.31 98 LEU A CA 1
ATOM 758 C C . LEU A 1 98 ? -13.359 -6.101 36.680 1.00 88.31 98 LEU A C 1
ATOM 760 O O . LEU A 1 98 ? -14.180 -6.652 37.412 1.00 88.31 98 LEU A O 1
ATOM 764 N N . PHE A 1 99 ? -12.103 -6.512 36.554 1.00 87.38 99 PHE A N 1
ATOM 765 C CA . PHE A 1 99 ? -11.509 -7.549 37.386 1.00 87.38 99 PHE A CA 1
ATOM 766 C C . PHE A 1 99 ? -10.466 -6.888 38.288 1.00 87.38 99 PHE A C 1
ATOM 768 O O . PHE A 1 99 ? -9.698 -6.056 37.795 1.00 87.38 99 PHE A O 1
ATOM 775 N N . PRO A 1 100 ? -10.442 -7.201 39.593 1.00 85.62 100 PRO A N 1
ATOM 776 C CA . PRO A 1 100 ? -9.400 -6.701 40.473 1.00 85.62 100 PRO A CA 1
ATOM 777 C C . PRO A 1 100 ? -8.031 -7.183 39.979 1.00 85.62 100 PRO A C 1
ATOM 779 O O . PRO A 1 100 ? -7.850 -8.351 39.636 1.00 85.62 100 PRO A O 1
ATOM 782 N N . LEU A 1 101 ? -7.076 -6.257 39.919 1.00 82.00 101 LEU A N 1
ATOM 783 C CA . LEU A 1 101 ? -5.668 -6.579 39.732 1.00 82.00 101 LEU A CA 1
ATOM 784 C C . LEU A 1 101 ? -5.112 -6.955 41.103 1.00 82.00 101 LEU A C 1
ATOM 786 O O . LEU A 1 101 ? -4.915 -6.085 41.951 1.00 82.00 101 LEU A O 1
ATOM 790 N N . GLU A 1 102 ? -4.885 -8.248 41.321 1.00 82.75 102 GLU A N 1
ATOM 791 C CA . GLU A 1 102 ? -4.106 -8.706 42.467 1.00 82.75 102 GLU A CA 1
ATOM 792 C C . GLU A 1 102 ? -2.695 -8.131 42.322 1.00 82.75 102 GLU A C 1
ATOM 794 O O . GL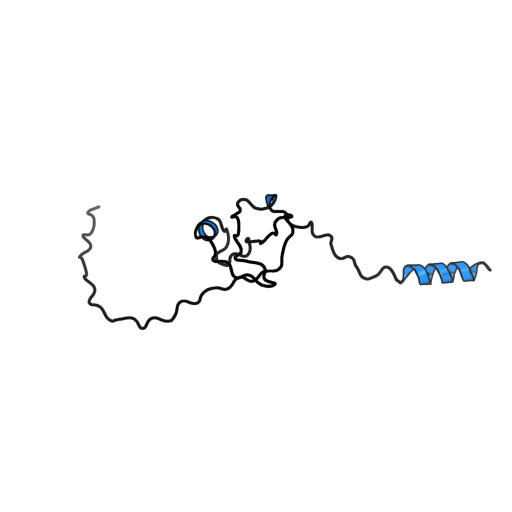U A 1 102 ? -1.980 -8.409 41.355 1.00 82.75 102 GLU A O 1
ATOM 799 N N . MET A 1 103 ? -2.311 -7.265 43.255 1.00 75.75 103 MET A N 1
ATOM 800 C CA . MET A 1 103 ? -0.947 -6.761 43.335 1.00 75.75 103 MET A CA 1
ATOM 801 C C . MET A 1 103 ? -0.035 -7.967 43.581 1.00 75.75 103 MET A C 1
ATOM 803 O O . MET A 1 103 ? -0.177 -8.641 44.600 1.00 75.75 103 MET A O 1
ATOM 807 N N . SER A 1 104 ? 0.872 -8.265 42.645 1.00 69.06 104 SER A N 1
ATOM 808 C CA . SER A 1 104 ? 1.858 -9.333 42.839 1.00 69.06 104 SER A CA 1
ATOM 809 C C . SER A 1 104 ? 2.661 -9.035 44.109 1.00 69.06 104 SER A C 1
ATOM 811 O O . SER A 1 104 ? 3.216 -7.934 44.199 1.00 69.06 104 SER A O 1
ATOM 813 N N . PRO A 1 105 ? 2.750 -9.963 45.080 1.00 74.12 105 PRO A N 1
ATOM 814 C CA . PRO A 1 105 ? 3.660 -9.791 46.197 1.00 74.12 105 PRO A CA 1
ATOM 815 C C . PRO A 1 105 ? 5.079 -9.827 45.626 1.00 74.12 105 PRO A C 1
ATOM 817 O O . PRO A 1 105 ? 5.452 -10.773 44.930 1.00 74.12 105 PRO A O 1
ATOM 820 N N . VAL A 1 106 ? 5.806 -8.731 45.834 1.00 64.19 106 VAL A N 1
ATOM 821 C CA . VAL A 1 106 ? 7.250 -8.636 45.589 1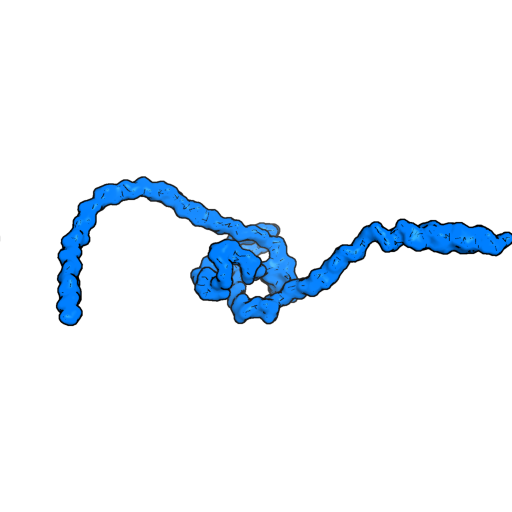.00 64.19 106 VAL A CA 1
ATOM 822 C C . VAL A 1 106 ? 7.982 -9.458 46.640 1.00 64.19 106 VAL A C 1
ATOM 824 O O . VAL A 1 106 ? 7.551 -9.402 47.815 1.00 64.19 106 VAL A O 1
#

Foldseek 3Di:
DVVVVVVVVVVVVPPPPDDPPPPPPFDFPVVDPDDDDFDADDDDPDGDGDDDPVLCVRDPDPVSPVDFDADPVRGTDDDDDDDDDPDDDDDDDDDDDDDDDDDPDD

Secondary structure (DSSP, 8-state):
--HHHHHHHHHHTSS--S------PPP-GGGSS---PPP--S--SS---PPPHHHHHH-SSTT-TT---B-TTS-B--------PPP-PPPP----------PPP-

pLDDT: mean 80.13, std 14.98, range [49.75, 95.06]